Protein AF-A0A920MX46-F1 (afdb_monomer)

Foldseek 3Di:
DPPDDPPDDDDDDQDDDPPPCSLVVVLVVQVVCVVVVHDDAAEDECVPPPPHNQWRADPVGDIDGHDYDYPD

Solvent-accessible surface area (backbone atoms only — not comparable to full-atom values): 4856 Å² total; per-residue (Å²): 133,81,89,70,70,81,97,61,89,86,87,84,85,82,82,75,63,89,91,67,47,53,56,49,54,50,52,54,51,52,53,53,38,48,75,70,70,43,93,80,86,48,76,42,55,61,87,61,46,92,85,29,77,53,39,52,64,29,95,86,69,52,70,44,78,32,50,65,38,73,97,121

Secondary structure (DSSP, 8-state):
-----SSS--------STTSSHHHHHHHHHHHHHHTT-----EEETT--SS-SSEEE-TTS-EEE-EEE---

Mean predicted aligned error: 4.99 Å

Structure (mmCIF, N/CA/C/O backbone):
data_AF-A0A920MX46-F1
#
_entry.id   AF-A0A920MX46-F1
#
loop_
_atom_site.group_PDB
_atom_site.id
_atom_site.type_symbol
_atom_site.label_atom_id
_atom_site.label_alt_id
_atom_site.label_comp_id
_atom_site.label_asym_id
_atom_site.label_entity_id
_atom_site.label_seq_id
_atom_site.pdbx_PDB_ins_code
_atom_site.Cartn_x
_atom_site.Cartn_y
_atom_site.Cartn_z
_atom_site.occupancy
_atom_site.B_iso_or_equiv
_atom_site.auth_seq_id
_atom_site.auth_comp_id
_atom_site.auth_asym_id
_atom_site.auth_atom_id
_atom_site.pdbx_PDB_model_num
ATOM 1 N N . MET A 1 1 ? 20.657 -12.692 2.983 1.00 41.75 1 MET A N 1
ATOM 2 C CA . MET A 1 1 ? 19.929 -13.483 1.970 1.00 41.75 1 MET A CA 1
ATOM 3 C C . MET A 1 1 ? 18.555 -12.850 1.812 1.00 41.75 1 MET A C 1
ATOM 5 O O . MET A 1 1 ? 17.722 -12.997 2.693 1.00 41.75 1 MET A O 1
ATOM 9 N N . THR A 1 2 ? 18.348 -12.013 0.799 1.00 49.69 2 THR A N 1
ATOM 10 C CA . THR A 1 2 ? 17.020 -11.444 0.540 1.00 49.69 2 THR A CA 1
ATOM 11 C C . THR A 1 2 ? 16.173 -12.523 -0.125 1.00 49.69 2 THR A C 1
ATOM 13 O O . THR A 1 2 ? 16.485 -12.953 -1.229 1.00 49.69 2 THR A O 1
ATOM 16 N N . LEU A 1 3 ? 15.119 -12.976 0.559 1.00 67.38 3 LEU A N 1
ATOM 17 C CA . LEU A 1 3 ? 14.149 -13.979 0.083 1.00 67.38 3 LEU A CA 1
ATOM 18 C C . LEU A 1 3 ? 13.267 -13.465 -1.074 1.00 67.38 3 LEU A C 1
ATOM 20 O O . LEU A 1 3 ? 12.195 -14.003 -1.324 1.00 67.38 3 LEU A O 1
ATOM 24 N N . THR A 1 4 ? 13.671 -12.393 -1.754 1.00 71.56 4 THR A N 1
ATOM 25 C CA . THR A 1 4 ? 12.901 -11.800 -2.843 1.00 71.56 4 THR A CA 1
ATOM 26 C C . THR A 1 4 ? 13.196 -12.586 -4.119 1.00 71.56 4 THR A C 1
ATOM 28 O O . THR A 1 4 ? 14.348 -12.586 -4.570 1.00 71.56 4 THR A O 1
ATOM 31 N N . PRO A 1 5 ? 12.210 -13.285 -4.700 1.00 77.88 5 PRO A N 1
ATOM 32 C CA . PRO A 1 5 ? 12.456 -14.083 -5.887 1.00 77.88 5 PRO A CA 1
ATOM 33 C C . PRO A 1 5 ? 12.822 -13.187 -7.081 1.00 77.88 5 PRO A C 1
ATOM 35 O O . PRO A 1 5 ? 12.297 -12.086 -7.254 1.00 77.88 5 PRO A O 1
ATOM 38 N N . LYS A 1 6 ? 13.773 -13.649 -7.902 1.00 80.19 6 LYS A N 1
ATOM 39 C CA . LYS A 1 6 ? 14.177 -12.969 -9.141 1.00 80.19 6 LYS A CA 1
ATOM 40 C C . LYS A 1 6 ? 13.261 -13.416 -10.282 1.00 80.19 6 LYS A C 1
ATOM 42 O O . LYS A 1 6 ? 13.064 -14.609 -10.470 1.00 80.19 6 LYS A O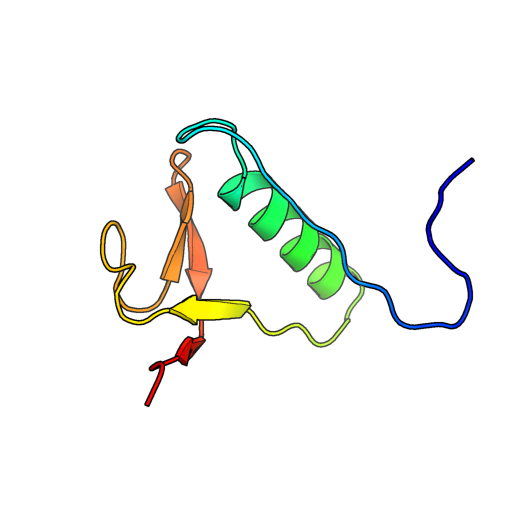 1
ATOM 47 N N . ASN A 1 7 ? 12.761 -12.456 -11.062 1.0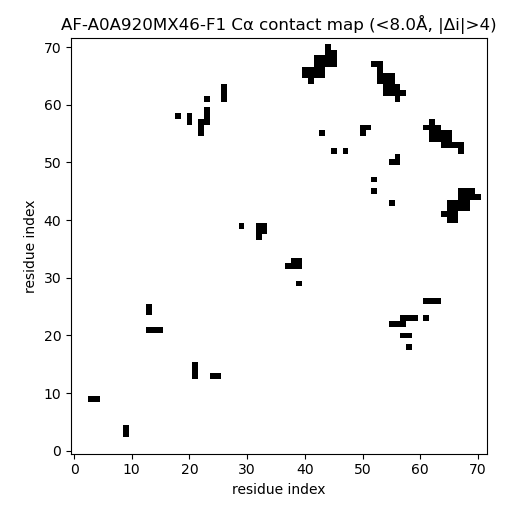0 84.38 7 ASN A N 1
ATOM 48 C CA . ASN A 1 7 ? 11.921 -12.673 -12.251 1.00 84.38 7 ASN A CA 1
ATOM 49 C C . ASN A 1 7 ? 10.570 -13.380 -12.005 1.00 84.38 7 ASN A C 1
ATOM 51 O O . ASN A 1 7 ? 10.019 -13.970 -12.930 1.00 84.38 7 ASN A O 1
ATOM 55 N N . SER A 1 8 ? 9.997 -13.291 -10.802 1.00 89.38 8 SER A N 1
ATOM 56 C CA . SER A 1 8 ? 8.634 -13.767 -10.527 1.00 89.38 8 SER A CA 1
ATOM 57 C C . SER A 1 8 ? 7.832 -12.743 -9.722 1.00 89.38 8 SER A C 1
ATOM 59 O O . SER A 1 8 ? 8.398 -11.830 -9.121 1.00 89.38 8 SER A O 1
ATOM 61 N N . GLY A 1 9 ? 6.505 -12.898 -9.700 1.00 90.62 9 GLY A N 1
ATOM 62 C CA . G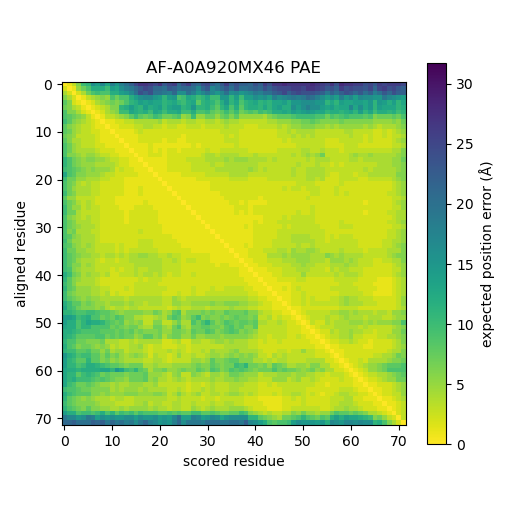LY A 1 9 ? 5.653 -12.220 -8.721 1.00 90.62 9 GLY A CA 1
ATOM 63 C C . GLY A 1 9 ? 5.807 -12.844 -7.332 1.00 90.62 9 GLY A C 1
ATOM 64 O O . GLY A 1 9 ? 6.217 -14.000 -7.208 1.00 90.62 9 GLY A O 1
ATOM 65 N N . TRP A 1 10 ? 5.488 -12.081 -6.288 1.00 91.75 10 TRP A N 1
ATOM 66 C CA . TRP A 1 10 ? 5.428 -12.572 -4.912 1.00 91.75 10 TRP A CA 1
ATOM 67 C C . TRP A 1 10 ? 4.423 -11.761 -4.093 1.00 91.75 10 TRP A C 1
ATOM 69 O O . TRP A 1 10 ? 3.960 -10.703 -4.524 1.00 91.75 10 TRP A O 1
ATOM 79 N N . VAL A 1 11 ? 4.090 -12.273 -2.910 1.00 92.06 11 VAL A N 1
ATOM 80 C CA . VAL A 1 11 ? 3.203 -11.618 -1.945 1.00 92.06 11 VAL A CA 1
ATOM 81 C C . VAL A 1 11 ? 4.008 -11.296 -0.694 1.00 92.06 11 VAL A C 1
ATOM 83 O O . VAL A 1 11 ? 4.736 -12.143 -0.179 1.00 92.06 11 VAL A O 1
ATOM 86 N N . GLU A 1 12 ? 3.871 -10.071 -0.199 1.00 93.44 12 GLU A N 1
ATOM 87 C CA . GLU A 1 12 ? 4.464 -9.634 1.062 1.00 93.44 12 GLU A CA 1
ATOM 88 C C . GLU A 1 12 ? 3.356 -9.305 2.052 1.00 93.44 12 GLU A C 1
ATOM 90 O O . GLU A 1 12 ? 2.391 -8.620 1.712 1.00 93.44 12 GLU A O 1
ATOM 95 N N . VAL A 1 13 ? 3.518 -9.751 3.296 1.00 95.69 13 VAL A N 1
ATOM 96 C CA . VAL A 1 13 ? 2.578 -9.455 4.377 1.00 95.69 13 VAL A CA 1
ATOM 97 C C . VAL A 1 13 ? 3.249 -8.523 5.376 1.00 95.69 13 VAL A C 1
ATOM 99 O O . VAL A 1 13 ? 4.302 -8.839 5.929 1.00 95.69 13 VAL A O 1
ATOM 102 N N . ILE A 1 14 ? 2.626 -7.372 5.623 1.00 95.94 14 ILE A N 1
ATOM 103 C CA . ILE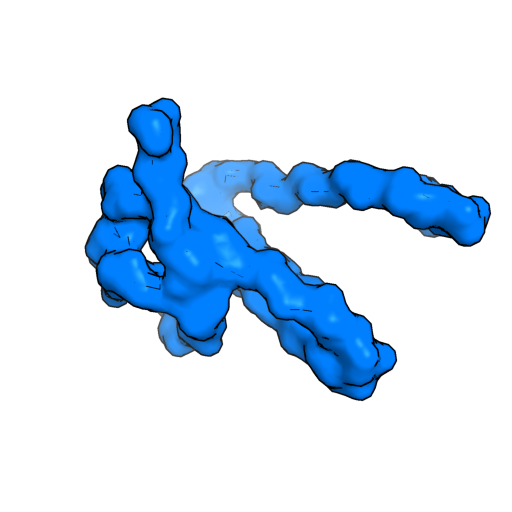 A 1 14 ? 2.993 -6.453 6.704 1.00 95.94 14 ILE A CA 1
ATOM 104 C C . ILE A 1 14 ? 1.941 -6.619 7.803 1.00 95.94 14 ILE A C 1
ATOM 106 O O . ILE A 1 14 ? 0.798 -6.198 7.639 1.00 95.94 14 ILE A O 1
ATOM 110 N N . THR A 1 15 ? 2.313 -7.240 8.922 1.00 96.75 15 THR A N 1
ATOM 111 C CA . THR A 1 15 ? 1.407 -7.520 10.049 1.00 96.75 15 THR A CA 1
ATOM 112 C C . THR A 1 15 ? 1.963 -6.989 11.373 1.00 96.75 15 THR A C 1
ATOM 114 O O . THR A 1 15 ? 3.121 -6.588 11.454 1.00 96.75 15 THR A O 1
ATOM 117 N N . GLY A 1 16 ? 1.113 -6.928 12.398 1.00 96.00 16 GLY A N 1
ATOM 118 C CA . GLY A 1 16 ? 1.424 -6.379 13.717 1.00 96.00 16 GLY A CA 1
ATOM 119 C C . GLY A 1 16 ? 0.201 -5.770 14.405 1.00 96.00 16 GLY A C 1
ATOM 120 O O . GLY A 1 16 ? -0.853 -5.580 13.786 1.00 96.00 16 GLY A O 1
ATOM 121 N N . SER A 1 17 ? 0.339 -5.426 15.685 1.00 96.94 17 SER A N 1
ATOM 122 C CA . SER A 1 17 ? -0.703 -4.758 16.477 1.00 96.94 17 SER A CA 1
ATOM 123 C C . SER A 1 17 ? -1.098 -3.395 15.891 1.00 96.94 17 SER A C 1
ATOM 125 O O . SER A 1 17 ? -0.417 -2.826 15.032 1.00 96.94 17 SER A O 1
ATOM 127 N N . MET A 1 18 ? -2.245 -2.843 16.300 1.00 92.69 18 MET A N 1
ATOM 128 C CA . MET A 1 18 ? -2.556 -1.442 15.981 1.00 92.69 18 MET A CA 1
ATOM 129 C C . MET A 1 18 ? -1.406 -0.533 16.450 1.00 92.69 18 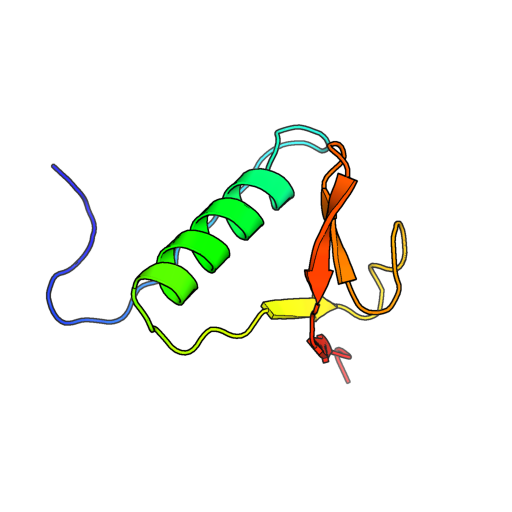MET A C 1
ATOM 131 O O . MET A 1 18 ? -0.727 -0.854 17.419 1.00 92.69 18 MET A O 1
ATOM 135 N N . PHE A 1 19 ? -1.162 0.569 15.734 1.00 89.81 19 PHE A N 1
ATOM 136 C CA . PHE A 1 19 ? -0.064 1.517 16.000 1.00 89.81 19 PHE A CA 1
ATOM 137 C C . PHE A 1 19 ? 1.367 1.003 15.748 1.00 89.81 19 PHE A C 1
ATOM 139 O O . PHE A 1 19 ? 2.300 1.793 15.799 1.00 89.81 19 PHE A O 1
ATOM 146 N N . SER A 1 20 ? 1.566 -0.257 15.346 1.00 94.69 20 SER A N 1
ATOM 147 C CA . SER A 1 20 ? 2.894 -0.810 15.017 1.00 94.69 20 SER A CA 1
ATOM 148 C C . SER A 1 20 ? 3.490 -0.327 13.676 1.00 94.69 20 SER A C 1
ATOM 150 O O . SER A 1 20 ? 4.359 -0.987 13.114 1.00 94.69 20 SER A O 1
ATOM 152 N N . GLY A 1 21 ? 2.975 0.759 13.088 1.00 95.00 21 GLY A N 1
ATOM 153 C CA . GLY A 1 21 ? 3.509 1.332 11.843 1.00 95.00 21 GLY A CA 1
ATOM 154 C C . GLY A 1 21 ? 3.171 0.591 10.538 1.00 95.00 21 GLY A C 1
ATOM 155 O O . GLY A 1 21 ? 3.746 0.908 9.501 1.00 95.00 21 GLY A O 1
ATOM 156 N N . LYS A 1 22 ? 2.221 -0.358 10.526 1.00 96.19 22 LYS A N 1
ATOM 157 C CA . LYS A 1 22 ? 1.865 -1.125 9.305 1.00 96.19 22 LYS A CA 1
ATOM 158 C C . LYS A 1 22 ? 1.557 -0.240 8.093 1.00 96.19 22 LYS A C 1
ATOM 160 O O . LYS A 1 22 ? 2.109 -0.433 7.014 1.00 96.19 22 LYS A O 1
ATOM 165 N N . THR A 1 23 ? 0.680 0.744 8.286 1.00 94.75 23 THR A N 1
ATOM 166 C CA . THR A 1 23 ? 0.264 1.669 7.226 1.00 94.75 23 THR A CA 1
ATOM 167 C C . THR A 1 23 ? 1.420 2.540 6.742 1.00 94.75 23 THR A C 1
ATOM 169 O O . THR A 1 23 ? 1.511 2.860 5.563 1.00 94.75 23 THR A O 1
ATOM 172 N N . GLU A 1 24 ? 2.330 2.893 7.643 1.00 95.06 24 GLU A N 1
ATOM 173 C CA . GLU A 1 24 ? 3.494 3.719 7.338 1.00 95.06 24 GLU A CA 1
ATOM 174 C C . GLU A 1 24 ? 4.501 2.963 6.468 1.00 95.06 24 GLU A C 1
ATOM 176 O O . GLU A 1 24 ? 4.948 3.478 5.442 1.00 95.06 24 GLU A O 1
ATOM 181 N N . GLU A 1 25 ? 4.772 1.699 6.799 1.00 96.44 25 GLU A N 1
ATOM 182 C CA . GLU A 1 25 ? 5.617 0.829 5.982 1.00 96.44 25 GLU A CA 1
ATOM 183 C C . GLU A 1 25 ? 4.993 0.551 4.604 1.00 96.44 25 GLU A C 1
ATOM 185 O O . GLU A 1 25 ? 5.703 0.568 3.594 1.00 96.44 25 GLU A O 1
ATOM 190 N N . LEU A 1 26 ? 3.669 0.364 4.534 1.00 95.81 26 LEU A N 1
ATOM 191 C CA . LEU A 1 26 ? 2.947 0.218 3.267 1.00 95.81 26 LEU A CA 1
ATOM 192 C C . LEU A 1 26 ? 3.106 1.467 2.385 1.00 95.81 26 LEU A C 1
ATOM 194 O O . LEU A 1 26 ? 3.541 1.355 1.238 1.00 95.81 26 LEU A O 1
ATOM 198 N N . ILE A 1 27 ? 2.834 2.659 2.932 1.00 94.50 27 ILE A N 1
ATOM 199 C CA . ILE A 1 27 ? 3.002 3.941 2.226 1.00 94.50 27 ILE A CA 1
ATOM 200 C C . ILE A 1 27 ? 4.452 4.106 1.748 1.00 94.50 27 ILE A C 1
ATOM 202 O O . ILE A 1 27 ? 4.693 4.495 0.602 1.00 94.50 27 ILE A O 1
ATOM 206 N N . ARG A 1 28 ? 5.437 3.759 2.585 1.00 95.31 28 ARG A N 1
ATOM 207 C CA . ARG A 1 28 ? 6.862 3.830 2.233 1.00 95.31 28 ARG A CA 1
ATOM 208 C C . ARG A 1 28 ? 7.225 2.904 1.067 1.00 95.31 28 ARG A C 1
ATOM 210 O O . ARG A 1 28 ? 8.043 3.281 0.225 1.00 95.31 28 ARG A O 1
ATOM 217 N N . ARG A 1 29 ? 6.660 1.693 0.994 1.00 95.31 29 ARG A N 1
ATOM 218 C CA . ARG A 1 29 ? 6.880 0.762 -0.133 1.00 95.31 29 ARG A CA 1
ATOM 219 C C . ARG A 1 29 ? 6.253 1.273 -1.425 1.00 95.31 29 ARG A C 1
ATOM 221 O O . ARG A 1 29 ? 6.940 1.266 -2.444 1.00 95.31 29 ARG A O 1
ATOM 228 N N . ILE A 1 30 ? 5.020 1.777 -1.367 1.00 95.00 30 ILE A N 1
ATOM 229 C CA . ILE A 1 30 ? 4.333 2.352 -2.533 1.00 95.00 30 ILE A CA 1
ATOM 230 C C . ILE A 1 30 ? 5.115 3.543 -3.095 1.00 95.00 30 ILE A C 1
ATOM 232 O O . ILE A 1 30 ? 5.464 3.529 -4.273 1.00 95.00 30 ILE A O 1
ATOM 236 N N . ARG A 1 31 ? 5.522 4.499 -2.248 1.00 94.94 31 ARG A N 1
ATOM 237 C CA . ARG A 1 31 ? 6.332 5.649 -2.689 1.00 94.94 31 ARG A CA 1
ATOM 238 C C . ARG A 1 31 ? 7.641 5.227 -3.358 1.00 94.94 31 ARG A C 1
ATOM 240 O O . ARG A 1 31 ? 8.029 5.798 -4.371 1.00 94.94 31 ARG A O 1
ATOM 247 N N . ARG A 1 32 ? 8.331 4.208 -2.830 1.00 95.75 32 ARG A N 1
ATOM 248 C CA . ARG A 1 32 ? 9.552 3.680 -3.470 1.00 95.75 32 ARG A CA 1
ATOM 249 C C . ARG A 1 32 ? 9.273 3.075 -4.847 1.00 95.75 32 ARG A C 1
ATOM 251 O O . ARG A 1 32 ? 10.080 3.261 -5.755 1.00 95.75 32 ARG A O 1
ATOM 258 N N . ALA A 1 33 ? 8.153 2.373 -5.011 1.00 94.81 33 ALA A N 1
ATOM 259 C CA . ALA A 1 33 ? 7.749 1.819 -6.300 1.00 94.81 33 ALA A CA 1
ATOM 260 C C . ALA A 1 33 ? 7.401 2.925 -7.317 1.00 94.81 33 ALA A C 1
ATOM 262 O O . ALA A 1 33 ? 7.831 2.846 -8.467 1.00 94.81 33 ALA A O 1
ATOM 263 N N . GLU A 1 34 ? 6.719 3.987 -6.884 1.00 94.62 34 GLU A N 1
ATOM 264 C CA . GLU A 1 34 ? 6.412 5.166 -7.709 1.00 94.62 34 GLU A CA 1
ATOM 265 C C . GLU A 1 34 ? 7.677 5.913 -8.151 1.00 94.62 34 GLU A C 1
ATOM 267 O O . GLU A 1 34 ? 7.818 6.236 -9.330 1.00 94.62 34 GLU A O 1
ATOM 272 N N . ILE A 1 35 ? 8.646 6.113 -7.244 1.00 95.88 35 ILE A N 1
ATOM 273 C CA . ILE A 1 35 ? 9.963 6.696 -7.571 1.00 95.88 35 ILE A CA 1
ATOM 274 C C . ILE A 1 35 ? 10.680 5.849 -8.633 1.00 95.88 35 ILE A C 1
ATOM 276 O O . ILE A 1 35 ? 11.285 6.384 -9.560 1.00 95.88 35 ILE A O 1
ATOM 280 N N . ALA A 1 36 ? 10.559 4.522 -8.549 1.00 96.19 36 ALA A N 1
ATOM 281 C CA . ALA A 1 36 ? 11.069 3.590 -9.552 1.00 96.19 36 ALA A CA 1
ATOM 282 C C . ALA A 1 36 ? 10.204 3.512 -10.832 1.00 96.19 36 ALA A C 1
ATOM 284 O O . ALA A 1 36 ? 10.424 2.630 -11.665 1.00 96.19 36 ALA A O 1
ATOM 285 N N . LYS A 1 37 ? 9.220 4.410 -10.993 1.00 95.81 37 LYS A N 1
ATOM 286 C CA . LYS A 1 37 ? 8.278 4.488 -12.122 1.00 95.81 37 LYS A CA 1
ATOM 287 C C . LYS A 1 37 ? 7.476 3.202 -12.346 1.00 95.81 37 LYS A C 1
ATOM 289 O O . LYS A 1 37 ? 7.070 2.896 -13.468 1.00 95.81 37 LYS A O 1
ATOM 294 N N . LYS A 1 38 ? 7.249 2.418 -11.289 1.00 93.75 38 LYS A N 1
ATOM 295 C CA . LYS A 1 38 ? 6.358 1.257 -11.339 1.00 93.75 38 LYS A CA 1
ATOM 296 C C . LYS A 1 38 ? 4.915 1.738 -11.234 1.00 93.75 38 LYS A C 1
ATOM 298 O O . LYS A 1 38 ? 4.610 2.621 -10.440 1.00 93.75 38 LYS A O 1
ATOM 303 N N . LYS A 1 39 ? 4.024 1.129 -12.018 1.00 94.69 39 LYS A N 1
ATOM 304 C CA . LYS A 1 39 ? 2.580 1.327 -11.856 1.00 94.69 39 LYS A CA 1
ATOM 305 C C . LYS A 1 39 ? 2.151 0.678 -10.542 1.00 94.69 39 LYS A C 1
ATOM 307 O O . LYS A 1 39 ? 2.366 -0.518 -10.357 1.00 94.69 39 LYS A O 1
ATOM 312 N N . THR A 1 40 ? 1.581 1.469 -9.646 1.00 94.75 40 THR A N 1
ATOM 313 C CA . THR A 1 40 ? 1.105 1.049 -8.327 1.00 94.75 40 THR A CA 1
ATOM 314 C C . THR A 1 40 ? -0.416 1.154 -8.264 1.00 94.75 40 THR A C 1
ATOM 316 O O . THR A 1 40 ? -1.031 1.957 -8.961 1.00 94.75 40 THR A O 1
ATOM 319 N N . GLY A 1 41 ? -1.027 0.318 -7.429 1.00 93.94 41 GLY A N 1
ATOM 320 C CA . GLY A 1 41 ? -2.437 0.411 -7.069 1.00 93.94 41 GLY A CA 1
ATOM 321 C C . GLY A 1 41 ? -2.568 0.183 -5.571 1.00 93.94 41 GLY A C 1
ATOM 322 O O . GLY A 1 41 ? -1.949 -0.738 -5.035 1.00 93.94 41 GLY A O 1
ATOM 323 N N . LEU A 1 42 ? -3.333 1.038 -4.895 1.00 94.56 42 LEU A N 1
ATOM 324 C CA . LEU A 1 42 ? -3.589 0.937 -3.464 1.00 94.56 42 LEU A CA 1
ATOM 325 C C . LEU A 1 42 ? -5.079 0.720 -3.240 1.00 94.56 42 LEU A C 1
ATOM 327 O O . LEU A 1 42 ? -5.895 1.516 -3.699 1.00 94.56 42 LEU A O 1
ATOM 331 N N . PHE A 1 43 ? -5.416 -0.342 -2.518 1.00 94.31 43 PHE A N 1
ATOM 332 C CA . PHE A 1 43 ? -6.794 -0.739 -2.260 1.00 94.31 43 PHE A CA 1
ATOM 333 C C . PHE A 1 43 ? -7.065 -0.748 -0.761 1.00 94.31 43 PHE A C 1
ATOM 335 O O . PHE A 1 43 ? -6.198 -1.122 0.033 1.00 94.31 43 PHE A O 1
ATOM 342 N N . LYS A 1 44 ? -8.276 -0.351 -0.376 1.00 93.06 44 LYS A N 1
ATOM 343 C CA . LYS A 1 44 ? -8.771 -0.456 0.999 1.00 93.06 44 LYS A CA 1
ATOM 344 C C . LYS A 1 44 ? -10.209 -0.969 1.007 1.00 93.06 44 LYS A C 1
ATOM 346 O O . LYS A 1 44 ? -10.972 -0.616 0.107 1.00 93.06 44 LYS A O 1
ATOM 351 N N . PRO A 1 45 ? -10.607 -1.765 2.009 1.00 94.00 45 PRO A N 1
ATOM 352 C CA . PRO A 1 45 ? -11.991 -2.189 2.122 1.00 94.00 45 PRO A CA 1
ATOM 353 C C . PRO A 1 45 ? -12.875 -1.000 2.514 1.00 94.00 45 PRO A C 1
ATOM 355 O O . PRO A 1 45 ? -12.460 -0.143 3.301 1.00 94.00 45 PRO A O 1
ATOM 358 N N . PHE A 1 46 ? -14.106 -0.973 2.007 1.00 91.94 46 PHE A N 1
ATOM 359 C CA . PHE A 1 46 ? -15.096 0.065 2.317 1.00 91.94 46 PHE A CA 1
ATOM 360 C C . PHE A 1 46 ? -15.354 0.242 3.818 1.00 91.94 46 PHE A C 1
ATOM 362 O O . PHE A 1 46 ? -15.523 1.366 4.287 1.00 91.94 46 PHE A O 1
ATOM 369 N N . ILE A 1 47 ? -15.305 -0.850 4.587 1.00 91.56 47 ILE A N 1
ATOM 370 C CA . ILE A 1 47 ? -15.521 -0.818 6.038 1.00 91.56 47 ILE A CA 1
ATOM 371 C C . ILE A 1 47 ? -14.443 -0.024 6.798 1.00 91.56 47 ILE A C 1
ATOM 373 O O . ILE A 1 47 ? -14.693 0.446 7.907 1.00 91.56 47 ILE A O 1
ATOM 377 N N . ASP A 1 48 ? -13.244 0.166 6.230 1.00 89.38 48 ASP A N 1
ATOM 378 C CA . ASP A 1 48 ? -12.193 0.949 6.883 1.00 89.38 48 ASP A CA 1
ATOM 379 C C . ASP A 1 48 ? -12.364 2.449 6.602 1.00 89.38 48 ASP A C 1
ATOM 381 O O . ASP A 1 48 ? -11.702 3.014 5.736 1.00 89.38 48 ASP A O 1
ATOM 385 N N . SER A 1 49 ? -13.236 3.124 7.350 1.00 87.94 49 SER A N 1
ATOM 386 C CA . SER A 1 49 ? -13.516 4.566 7.210 1.00 87.94 49 SER A CA 1
ATOM 387 C C . SER A 1 49 ? -12.904 5.441 8.314 1.00 87.94 49 SER A C 1
ATOM 389 O O . SER A 1 49 ? -13.118 6.650 8.331 1.00 87.94 49 SER A O 1
ATOM 391 N N . ARG A 1 50 ? -12.087 4.857 9.204 1.00 85.56 50 ARG A N 1
ATOM 392 C CA . ARG A 1 50 ? -11.620 5.470 10.468 1.00 85.56 50 ARG A CA 1
ATOM 393 C C . ARG A 1 50 ? -10.935 6.833 10.319 1.00 85.56 50 ARG A C 1
ATOM 395 O O . ARG A 1 50 ? -11.091 7.683 11.186 1.00 85.56 50 ARG A O 1
ATOM 402 N N . TYR A 1 51 ? -10.164 7.025 9.247 1.00 83.12 51 TYR A N 1
ATOM 403 C CA . TYR A 1 51 ? -9.409 8.265 8.995 1.00 83.12 51 TYR A CA 1
ATOM 404 C C . TYR A 1 51 ? -9.780 8.958 7.682 1.00 83.12 51 TYR A C 1
ATOM 406 O O . TYR A 1 51 ? -9.574 10.158 7.527 1.00 83.12 51 TYR A O 1
ATOM 414 N N . SER A 1 52 ? -10.283 8.208 6.703 1.00 87.69 52 SER A N 1
ATOM 415 C CA . SER A 1 52 ? -10.737 8.737 5.419 1.00 87.69 52 SER A CA 1
ATOM 416 C C . SER A 1 52 ? -11.521 7.667 4.683 1.00 87.69 52 SER A C 1
ATOM 418 O O . SER A 1 52 ? -11.141 6.499 4.709 1.00 87.69 52 SER A O 1
ATOM 420 N N . THR A 1 53 ? -12.555 8.062 3.951 1.00 86.00 53 THR A N 1
ATOM 421 C CA . THR A 1 53 ? -13.273 7.158 3.049 1.00 86.00 53 THR A CA 1
ATOM 422 C C . THR A 1 53 ? -12.463 6.829 1.797 1.00 86.00 53 THR A C 1
ATOM 424 O O . THR A 1 53 ? -12.556 5.713 1.317 1.00 86.00 53 THR A O 1
ATOM 427 N N . LYS A 1 54 ? -11.617 7.747 1.302 1.00 89.00 54 LYS A N 1
ATOM 428 C CA . LYS A 1 54 ? -10.891 7.603 0.019 1.00 89.00 54 LYS A CA 1
ATOM 429 C C . LYS A 1 54 ? -9.378 7.410 0.140 1.00 89.00 54 LYS A C 1
ATOM 431 O O . LYS A 1 54 ? -8.715 7.155 -0.859 1.00 89.00 54 LYS A O 1
ATOM 436 N N . HIS A 1 55 ? -8.816 7.547 1.339 1.00 91.12 55 HIS A N 1
ATOM 437 C CA . HIS A 1 55 ? -7.369 7.464 1.550 1.00 91.12 55 HIS A CA 1
ATOM 438 C C . HIS A 1 55 ? -6.994 6.379 2.555 1.00 91.12 55 HIS A C 1
ATOM 440 O O . HIS A 1 55 ? -7.728 6.092 3.509 1.00 91.12 55 HIS A O 1
ATOM 446 N N . VAL A 1 56 ? -5.793 5.842 2.375 1.00 88.50 56 VAL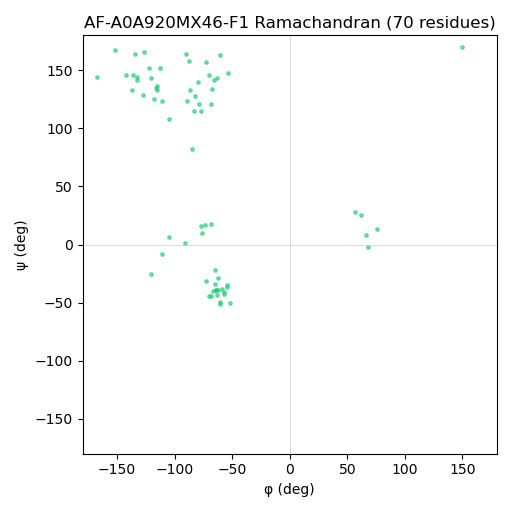 A N 1
ATOM 447 C CA . VAL A 1 56 ? -5.057 5.118 3.409 1.00 88.50 56 VAL A CA 1
ATOM 448 C C . VAL A 1 56 ? -4.225 6.138 4.177 1.00 88.50 56 VAL A C 1
ATOM 450 O O . VAL A 1 56 ? -3.441 6.878 3.582 1.00 88.50 56 VAL A O 1
ATOM 453 N N . VAL A 1 57 ? -4.422 6.194 5.4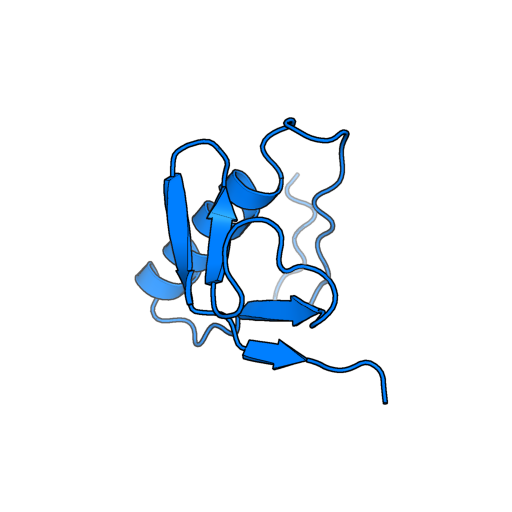94 1.00 88.94 57 VAL A N 1
ATOM 454 C CA . VAL A 1 57 ? -3.822 7.205 6.372 1.00 88.94 57 VAL A CA 1
ATOM 455 C C . VAL A 1 57 ? -3.102 6.511 7.524 1.00 88.94 57 VAL A C 1
ATOM 457 O O . VAL A 1 57 ? -3.674 5.639 8.181 1.00 88.94 57 VAL A O 1
ATOM 460 N N . SER A 1 58 ? -1.841 6.866 7.758 1.00 87.50 58 SER A N 1
ATOM 461 C CA . SER A 1 58 ? -1.079 6.452 8.940 1.00 87.50 58 SER A CA 1
ATOM 462 C 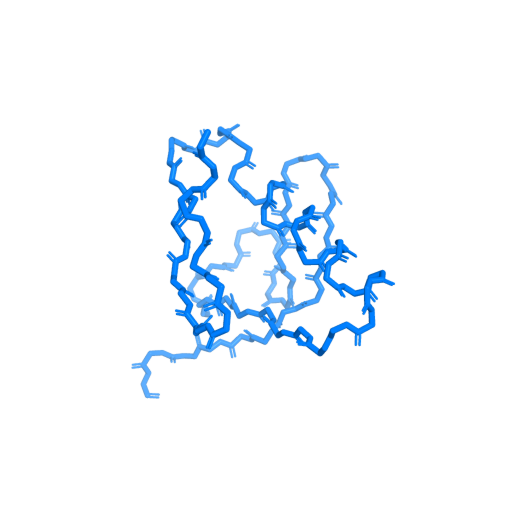C . SER A 1 58 ? -1.249 7.449 10.087 1.00 87.50 58 SER A C 1
ATOM 464 O O . SER A 1 58 ? -1.640 8.599 9.899 1.00 87.50 58 SER A O 1
ATOM 466 N N . HIS A 1 59 ? -0.893 7.025 11.300 1.00 85.12 59 HIS A N 1
ATOM 467 C CA . HIS A 1 59 ? -0.952 7.887 12.485 1.00 85.12 59 HIS A CA 1
ATOM 468 C C . HIS A 1 59 ? -0.037 9.111 12.411 1.00 85.12 59 HIS A C 1
ATOM 470 O O . HIS A 1 59 ? -0.376 10.151 12.964 1.00 85.12 5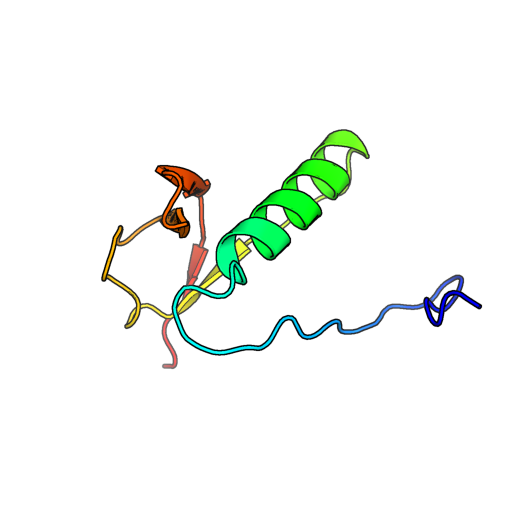9 HIS A O 1
ATOM 476 N N . ASN A 1 60 ? 1.079 9.021 11.685 1.00 83.00 60 ASN A N 1
ATOM 477 C CA . ASN A 1 60 ? 1.976 10.149 11.433 1.00 83.00 60 ASN A CA 1
ATOM 478 C C . ASN A 1 60 ? 1.449 11.121 10.348 1.00 83.00 60 ASN A C 1
ATOM 480 O O . ASN A 1 60 ? 2.220 11.893 9.788 1.00 83.00 60 ASN A O 1
ATOM 484 N N . GLN A 1 61 ? 0.154 11.044 10.012 1.00 83.31 61 GLN A N 1
ATOM 485 C CA . GLN A 1 61 ? -0.545 11.878 9.028 1.00 83.31 61 GLN A CA 1
ATOM 486 C C . GLN A 1 61 ? -0.104 11.698 7.565 1.00 83.31 61 GLN A C 1
ATOM 488 O O . GLN A 1 61 ? -0.577 12.424 6.686 1.00 83.31 61 GLN A O 1
ATOM 493 N N . SER A 1 62 ? 0.739 10.706 7.254 1.00 87.19 62 SER A N 1
ATOM 494 C CA . SER A 1 62 ? 0.984 10.349 5.855 1.00 87.19 62 SER A CA 1
ATOM 495 C C . SER A 1 62 ? -0.284 9.758 5.244 1.00 87.19 62 SER A C 1
ATOM 497 O O . SER A 1 62 ? -0.942 8.900 5.832 1.00 87.19 62 SER A O 1
ATOM 499 N N . LYS A 1 63 ? -0.621 10.216 4.039 1.00 89.94 63 LYS A N 1
ATOM 500 C CA . LYS A 1 63 ? -1.805 9.776 3.303 1.00 89.94 63 LYS A CA 1
ATOM 501 C C . LYS A 1 63 ? -1.462 9.437 1.860 1.00 89.94 63 LYS A C 1
ATOM 503 O O . LYS A 1 63 ? -0.626 10.105 1.249 1.00 89.94 63 LYS A O 1
ATOM 508 N N . LEU A 1 64 ? -2.130 8.418 1.336 1.00 91.44 64 LEU A N 1
ATOM 509 C CA . LEU A 1 64 ? -2.148 8.072 -0.082 1.00 91.44 64 LEU A CA 1
ATOM 510 C C . LEU A 1 64 ? -3.589 7.825 -0.520 1.00 91.44 64 LEU A C 1
ATOM 512 O O . LEU A 1 64 ? -4.388 7.275 0.242 1.00 91.44 64 LEU A O 1
ATOM 516 N N . GLU A 1 65 ? -3.912 8.266 -1.733 1.00 92.81 65 GLU A N 1
ATOM 517 C CA . GLU A 1 65 ? -5.195 7.964 -2.359 1.00 92.81 65 GLU A CA 1
ATOM 518 C C . GLU A 1 65 ? -5.320 6.454 -2.577 1.00 92.81 65 GLU A C 1
ATOM 520 O O . GLU A 1 65 ? -4.337 5.758 -2.841 1.00 92.81 65 GLU A O 1
ATOM 525 N N . SER A 1 66 ? -6.531 5.937 -2.405 1.00 93.00 66 SER A N 1
ATOM 526 C CA . SER A 1 66 ? -6.800 4.508 -2.488 1.00 93.00 66 SER A CA 1
ATOM 527 C C . SER A 1 66 ? -8.134 4.237 -3.155 1.00 93.00 66 SER A C 1
ATOM 529 O O . SER A 1 66 ? -9.110 4.959 -2.950 1.00 93.00 66 SER A O 1
ATOM 531 N N . ILE A 1 67 ? -8.178 3.142 -3.900 1.00 94.38 67 ILE A N 1
ATOM 532 C CA . ILE A 1 67 ? -9.393 2.601 -4.485 1.00 94.38 67 ILE A CA 1
ATOM 533 C C . ILE A 1 67 ? -10.136 1.851 -3.382 1.00 94.38 67 ILE A C 1
ATOM 535 O O . ILE A 1 67 ? -9.606 0.925 -2.761 1.00 94.38 67 ILE A O 1
ATOM 539 N N . VAL A 1 68 ? -11.365 2.277 -3.122 1.00 93.12 68 VAL A N 1
ATOM 540 C CA . VAL A 1 68 ? -12.234 1.625 -2.147 1.00 93.12 68 VAL A CA 1
ATOM 541 C C . VAL A 1 68 ? -12.895 0.435 -2.816 1.00 93.12 68 VAL A C 1
ATOM 543 O O . VAL A 1 68 ? -13.483 0.583 -3.885 1.00 93.12 68 VAL A O 1
ATOM 546 N N . VAL A 1 69 ? -12.797 -0.731 -2.188 1.00 94.12 69 VAL A N 1
ATOM 547 C CA . VAL A 1 69 ? -13.406 -1.964 -2.686 1.00 94.12 69 VAL A CA 1
ATOM 548 C C . VAL A 1 69 ? -14.465 -2.463 -1.710 1.00 94.12 69 VAL A C 1
ATOM 550 O O . VAL A 1 69 ? -14.251 -2.476 -0.493 1.00 94.12 69 VAL A O 1
ATOM 553 N N . ASN A 1 70 ? -15.615 -2.846 -2.260 1.00 90.75 70 ASN A N 1
ATOM 554 C CA . ASN A 1 70 ? -16.650 -3.582 -1.546 1.00 90.75 70 ASN A CA 1
ATOM 555 C C . ASN A 1 70 ? -16.362 -5.081 -1.642 1.00 90.75 70 ASN A C 1
ATOM 557 O O . ASN A 1 70 ? -15.644 -5.529 -2.535 1.00 90.75 70 ASN A O 1
ATOM 561 N N . SER A 1 71 ? -16.912 -5.836 -0.700 1.00 77.50 71 SER A N 1
ATOM 562 C CA . SER A 1 71 ? -16.782 -7.295 -0.651 1.00 77.50 71 SER A CA 1
ATOM 563 C C . SER A 1 71 ? -17.903 -8.024 -1.405 1.00 77.50 71 SER A C 1
ATOM 565 O O . SER A 1 71 ? -17.940 -9.250 -1.357 1.00 77.50 71 SER A O 1
ATOM 567 N N . GLU A 1 72 ? -18.817 -7.273 -2.028 1.00 62.34 72 GLU A N 1
ATOM 568 C CA . GLU A 1 72 ? -19.986 -7.763 -2.776 1.00 62.34 72 GLU A CA 1
ATOM 569 C C . GLU A 1 72 ? -19.719 -7.804 -4.281 1.00 62.34 72 GLU A C 1
ATOM 571 O O . GLU A 1 72 ? -19.123 -6.826 -4.797 1.00 62.34 72 GLU A O 1
#

Radius of gyration: 13.62 Å; Cα contacts (8 Å, |Δi|>4): 69; chains: 1; bounding box: 40×26×29 Å

Sequence (72 aa):
MTLTPKNSGWVEVITGSMFSGKTEELIRRIRRAEIAKKKTGLFKPFIDSRYSTKHVVSHNQSKLESIVVNSE

Nearest PDB structures (foldseek):
  2ja1-assembly1_A  TM=9.188E-01  e=7.191E-06  Bacillus cereus
  4waa-assembly1_B  TM=1.653E-01  e=6.098E+00  Homo sapiens

pLDDT: mean 89.3, std 9.96, range [41.75, 96.94]